Protein AF-A0A979G571-F1 (afdb_monomer_lite)

Structure (mmCIF, N/CA/C/O backbone):
data_AF-A0A979G571-F1
#
_entry.id   AF-A0A979G571-F1
#
loop_
_atom_site.group_PDB
_atom_site.id
_atom_site.type_symbol
_atom_site.label_atom_id
_atom_site.label_alt_id
_atom_site.label_comp_id
_atom_site.label_asym_id
_atom_site.label_entity_id
_atom_site.label_seq_id
_atom_site.pdbx_PDB_ins_code
_atom_site.Cartn_x
_atom_site.Cartn_y
_atom_site.Cartn_z
_atom_site.occupancy
_atom_site.B_iso_or_equiv
_atom_site.auth_seq_id
_atom_site.auth_comp_id
_atom_site.auth_asym_id
_atom_site.auth_atom_id
_atom_site.pdbx_PDB_model_num
ATOM 1 N N . MET A 1 1 ? 7.092 -20.304 -11.290 1.00 67.19 1 MET A N 1
ATOM 2 C CA . MET A 1 1 ? 7.159 -20.001 -9.845 1.00 67.19 1 MET A CA 1
ATOM 3 C C . MET A 1 1 ? 5.821 -19.434 -9.399 1.00 67.19 1 MET A C 1
ATOM 5 O O . MET A 1 1 ? 5.204 -18.744 -10.210 1.00 67.19 1 MET A O 1
ATOM 9 N N . PRO A 1 2 ? 5.340 -19.750 -8.185 1.00 71.25 2 PRO A N 1
ATOM 10 C CA . PRO A 1 2 ? 4.187 -19.061 -7.612 1.00 71.25 2 PRO A CA 1
ATOM 11 C C . PRO A 1 2 ? 4.487 -17.561 -7.530 1.00 71.25 2 PRO A C 1
ATOM 13 O O . PRO A 1 2 ? 5.594 -17.179 -7.161 1.00 71.25 2 PRO A O 1
ATOM 16 N N . LYS A 1 3 ? 3.523 -16.725 -7.924 1.00 81.25 3 LYS A N 1
ATOM 17 C CA . LYS A 1 3 ? 3.627 -15.272 -7.773 1.00 81.25 3 LYS A CA 1
ATOM 18 C C . LYS A 1 3 ? 3.114 -14.885 -6.396 1.00 81.25 3 LYS A C 1
ATOM 20 O O . LYS A 1 3 ? 2.040 -15.340 -6.003 1.00 81.25 3 LYS A O 1
ATOM 25 N N . PHE A 1 4 ? 3.859 -14.043 -5.694 1.00 87.50 4 PHE A N 1
ATOM 26 C CA . PHE A 1 4 ? 3.462 -13.519 -4.394 1.00 87.50 4 PHE A CA 1
ATOM 27 C C . PHE A 1 4 ? 3.249 -12.018 -4.502 1.00 87.50 4 PHE A C 1
ATOM 29 O O . PHE A 1 4 ? 4.054 -11.308 -5.098 1.00 87.50 4 PHE A O 1
ATOM 36 N N . ILE A 1 5 ? 2.167 -11.536 -3.902 1.00 89.31 5 ILE A N 1
ATOM 37 C CA . ILE A 1 5 ? 1.906 -10.108 -3.757 1.00 89.31 5 ILE A CA 1
ATOM 38 C C . ILE A 1 5 ? 1.777 -9.777 -2.280 1.00 89.31 5 ILE A C 1
ATOM 40 O O . ILE A 1 5 ? 1.213 -10.554 -1.506 1.00 89.31 5 ILE A O 1
ATOM 44 N N . TRP A 1 6 ? 2.281 -8.616 -1.893 1.00 90.50 6 TRP A N 1
ATOM 45 C CA . TRP A 1 6 ? 1.977 -8.025 -0.599 1.00 90.50 6 TRP A CA 1
ATOM 46 C C . TRP A 1 6 ? 0.977 -6.905 -0.790 1.00 90.50 6 TRP A C 1
ATOM 48 O O . TRP A 1 6 ? 1.144 -6.050 -1.656 1.00 90.50 6 TRP A O 1
ATOM 58 N N . VAL A 1 7 ? -0.062 -6.920 0.035 1.00 92.00 7 VAL A N 1
ATOM 59 C CA . VAL A 1 7 ? -1.090 -5.886 0.061 1.00 92.00 7 VAL A CA 1
ATOM 60 C C . VAL A 1 7 ? -1.048 -5.240 1.438 1.00 92.00 7 VAL A C 1
ATOM 62 O O . VAL A 1 7 ? -1.227 -5.920 2.446 1.00 92.00 7 VAL A O 1
ATOM 65 N N . GLY A 1 8 ? -0.758 -3.943 1.475 1.00 92.88 8 GLY A N 1
ATOM 66 C CA . GLY A 1 8 ? -0.719 -3.136 2.688 1.00 92.88 8 GLY A CA 1
ATOM 67 C C . GLY A 1 8 ? -1.802 -2.069 2.656 1.00 92.88 8 GLY A C 1
ATOM 68 O O . GLY A 1 8 ? -1.863 -1.275 1.723 1.00 92.88 8 GLY A O 1
ATOM 69 N N . GLU A 1 9 ? -2.643 -2.026 3.681 1.00 94.00 9 GLU A N 1
ATOM 70 C CA . GLU A 1 9 ? -3.668 -0.994 3.850 1.00 94.00 9 GLU A CA 1
ATOM 71 C C . GLU A 1 9 ? -3.168 0.060 4.849 1.00 94.00 9 GLU A C 1
ATOM 73 O O . GLU A 1 9 ? -2.583 -0.272 5.881 1.00 94.00 9 GLU A O 1
ATOM 78 N N . ILE A 1 10 ? -3.379 1.342 4.546 1.00 93.06 10 ILE A N 1
ATOM 79 C CA . ILE A 1 10 ? -2.939 2.474 5.370 1.00 93.06 10 ILE A CA 1
ATOM 80 C C . ILE A 1 10 ? -4.144 3.132 6.023 1.00 93.06 10 ILE A C 1
ATOM 82 O O . ILE A 1 10 ? -5.126 3.468 5.361 1.00 93.06 10 ILE A O 1
ATOM 86 N N . SER A 1 11 ? -4.031 3.370 7.326 1.00 93.38 11 SER A N 1
ATOM 87 C CA . SER A 1 11 ? -5.047 4.039 8.126 1.00 93.38 11 SER A CA 1
ATOM 88 C C . SER A 1 11 ? -4.421 4.961 9.165 1.00 93.38 11 SER A C 1
ATOM 90 O O . SER A 1 11 ? -3.342 4.691 9.690 1.00 93.38 11 SER A O 1
ATOM 92 N N . ASP A 1 12 ? -5.176 5.984 9.557 1.00 92.88 12 ASP A N 1
ATOM 93 C CA . ASP A 1 12 ? -4.916 6.765 10.761 1.00 92.88 12 ASP A CA 1
ATOM 94 C C . ASP A 1 12 ? -5.443 6.027 11.998 1.00 92.88 12 ASP A C 1
ATOM 96 O O . ASP A 1 12 ? -6.343 5.185 11.923 1.00 92.88 12 ASP A O 1
ATOM 100 N N . LYS A 1 13 ? -4.919 6.377 13.176 1.00 93.50 13 LYS A N 1
ATOM 101 C CA . LYS A 1 13 ? -5.286 5.744 14.455 1.00 93.50 13 LYS A CA 1
ATOM 102 C C . LYS A 1 13 ? -6.784 5.845 14.784 1.00 93.50 13 LYS A C 1
ATOM 104 O O . LYS A 1 13 ? -7.322 4.958 15.447 1.00 93.50 13 LYS A O 1
ATOM 109 N N . SER A 1 14 ? -7.449 6.925 14.372 1.00 93.81 14 SER A N 1
ATOM 110 C CA . SER A 1 14 ? -8.890 7.141 14.573 1.00 93.81 14 SER A CA 1
ATOM 111 C C . SER A 1 14 ? -9.746 6.213 13.708 1.00 93.81 14 SER A C 1
ATOM 113 O O . SER A 1 14 ? -10.714 5.639 14.208 1.00 93.81 14 SER A O 1
ATOM 115 N N . ASP A 1 15 ? -9.365 6.043 12.443 1.00 93.62 15 ASP A N 1
ATOM 116 C CA . ASP A 1 15 ? -10.067 5.221 11.451 1.00 93.62 15 ASP A CA 1
ATOM 117 C C . ASP A 1 15 ? -9.805 3.722 11.658 1.00 93.62 15 ASP A C 1
ATOM 119 O O . ASP A 1 15 ? -10.707 2.900 11.491 1.00 93.62 15 ASP A O 1
ATOM 123 N N . LEU A 1 16 ? -8.618 3.362 12.159 1.00 91.19 16 LEU A N 1
ATOM 124 C CA . LEU A 1 16 ? -8.236 1.971 12.410 1.00 91.19 16 LEU A CA 1
ATOM 125 C C . LEU A 1 16 ? -9.164 1.296 13.432 1.00 91.19 16 LEU A C 1
ATOM 127 O O . LEU A 1 16 ? -9.522 0.130 13.279 1.00 91.19 16 LEU A O 1
ATOM 131 N N . LYS A 1 17 ? -9.621 2.042 14.450 1.00 91.75 17 LYS A N 1
ATOM 132 C CA . LYS A 1 17 ? -10.610 1.556 15.432 1.00 91.75 17 LYS A CA 1
ATOM 133 C C . LYS A 1 17 ? -11.954 1.199 14.793 1.00 91.75 17 LYS A C 1
ATOM 135 O O . LYS A 1 17 ? -12.674 0.360 15.325 1.00 91.75 17 LYS A O 1
ATOM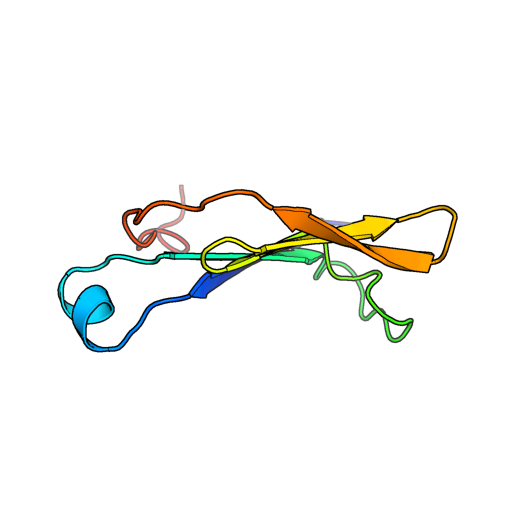 140 N N . GLN A 1 18 ? -12.278 1.830 13.668 1.00 94.19 18 GLN A N 1
ATOM 141 C CA . GLN A 1 18 ? -13.485 1.584 12.879 1.00 94.19 18 GLN A CA 1
ATOM 142 C C . GLN A 1 18 ? -13.239 0.578 11.748 1.00 94.19 18 GLN A C 1
ATOM 144 O O . GLN A 1 18 ? -14.145 0.318 10.964 1.00 94.19 18 GLN A O 1
ATOM 149 N N . LYS A 1 19 ? -12.033 -0.005 11.671 1.00 93.12 19 LYS A N 1
ATOM 150 C CA . LYS A 1 19 ? -11.587 -0.877 10.576 1.00 93.12 19 LYS A CA 1
ATOM 151 C C . LYS A 1 19 ? -11.675 -0.195 9.210 1.00 93.12 19 LYS A C 1
ATOM 153 O O . LYS A 1 19 ? -12.027 -0.835 8.225 1.00 93.12 19 LYS A O 1
ATOM 158 N N . LEU A 1 20 ? -11.359 1.094 9.154 1.00 93.75 20 LEU A N 1
ATOM 159 C CA . LEU A 1 20 ? -11.311 1.859 7.914 1.00 93.75 20 LEU A CA 1
ATOM 160 C C . LEU A 1 20 ? -9.864 2.133 7.519 1.00 93.75 20 LEU A C 1
ATOM 162 O O . LEU A 1 20 ? -9.028 2.347 8.386 1.00 93.75 20 LEU A O 1
ATOM 166 N N 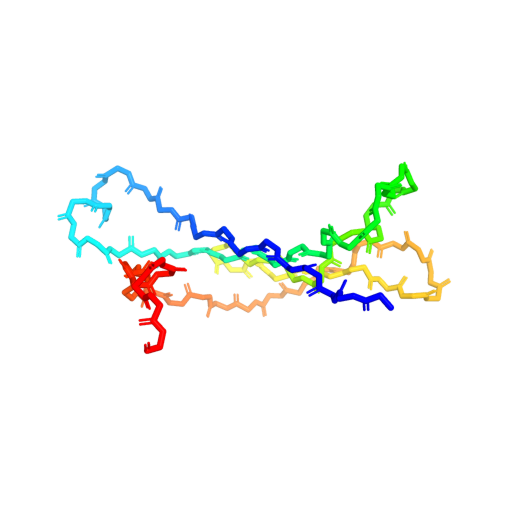. ALA A 1 21 ? -9.591 2.154 6.222 1.00 93.19 21 ALA A N 1
ATOM 167 C CA . ALA A 1 21 ? -8.330 2.567 5.624 1.00 93.19 21 ALA A CA 1
ATOM 168 C C . ALA A 1 21 ? -8.590 3.602 4.524 1.00 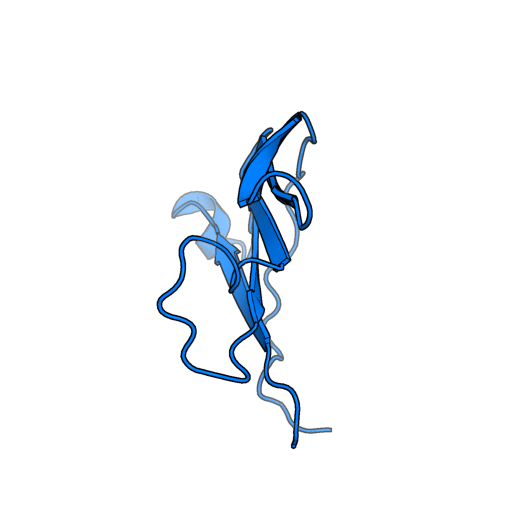93.19 21 ALA A C 1
ATOM 170 O O . ALA A 1 21 ? -9.701 3.732 4.016 1.00 93.19 21 ALA A O 1
ATOM 171 N N . HIS A 1 22 ? -7.562 4.371 4.187 1.00 92.69 22 HIS A N 1
ATOM 172 C CA . HIS A 1 22 ? -7.593 5.420 3.160 1.00 92.69 22 HIS A CA 1
ATOM 173 C C . HIS A 1 22 ? -6.304 5.438 2.321 1.00 92.69 22 HIS A C 1
ATOM 175 O O . HIS A 1 22 ? -5.949 6.432 1.682 1.00 92.69 22 HIS A O 1
ATOM 181 N N . GLY A 1 23 ? -5.575 4.326 2.343 1.00 93.38 23 GLY A N 1
ATOM 182 C CA . GLY A 1 23 ? -4.475 4.077 1.434 1.00 93.38 23 GLY A CA 1
ATOM 183 C C . GLY A 1 23 ? -4.258 2.588 1.227 1.00 93.38 23 GLY A C 1
ATOM 184 O O . GLY A 1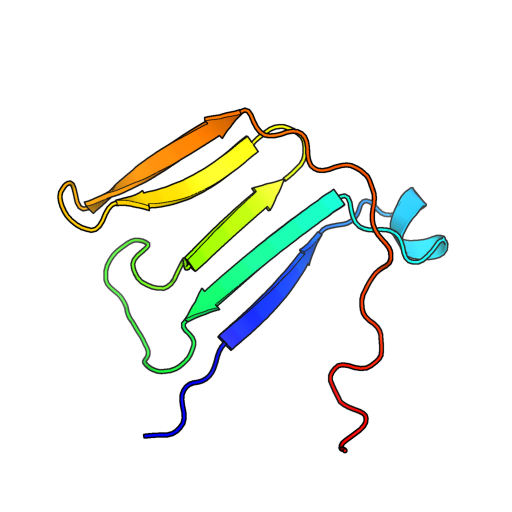 23 ? -4.625 1.776 2.072 1.00 93.38 23 GLY A O 1
ATOM 185 N N . LEU A 1 24 ? -3.675 2.245 0.089 1.00 93.56 24 LEU A N 1
ATOM 186 C CA . LEU A 1 24 ? -3.437 0.883 -0.354 1.00 93.56 24 LEU A CA 1
ATOM 187 C C . LEU A 1 24 ? -2.099 0.833 -1.088 1.00 93.56 24 LEU A C 1
ATOM 189 O O . LEU A 1 24 ? -1.840 1.642 -1.974 1.00 93.56 24 LEU A O 1
ATOM 193 N N . PHE A 1 25 ? -1.264 -0.131 -0.735 1.00 93.50 25 PHE A N 1
ATOM 194 C CA . PHE A 1 25 ? -0.029 -0.449 -1.431 1.00 93.50 25 PHE A CA 1
ATOM 195 C C . PHE A 1 25 ? -0.072 -1.903 -1.871 1.00 93.50 25 PHE A C 1
ATOM 197 O O . PHE A 1 25 ? -0.423 -2.783 -1.089 1.00 93.50 25 PHE A O 1
ATOM 204 N N . ILE A 1 26 ? 0.291 -2.147 -3.124 1.00 92.50 26 ILE A N 1
ATOM 205 C CA . ILE A 1 26 ? 0.423 -3.480 -3.697 1.00 92.50 26 ILE A CA 1
ATOM 206 C C . ILE A 1 26 ? 1.854 -3.606 -4.191 1.00 92.50 26 ILE A C 1
ATOM 208 O O . ILE A 1 26 ? 2.304 -2.800 -5.010 1.00 92.50 26 ILE A O 1
ATOM 212 N N . LEU A 1 27 ? 2.559 -4.609 -3.681 1.00 91.25 27 LEU A N 1
ATOM 213 C CA . LEU A 1 27 ? 3.939 -4.901 -4.034 1.00 91.25 27 LEU A CA 1
ATOM 214 C C . LEU A 1 27 ? 4.037 -6.293 -4.654 1.00 91.25 27 LEU A C 1
ATOM 216 O O . LEU A 1 27 ? 3.406 -7.234 -4.168 1.00 91.25 27 LEU A O 1
ATOM 220 N N . ASP A 1 28 ? 4.855 -6.427 -5.692 1.00 89.81 28 ASP A N 1
ATOM 221 C CA . ASP A 1 28 ? 5.356 -7.717 -6.146 1.00 89.81 28 ASP A CA 1
ATOM 222 C C . ASP A 1 28 ? 6.396 -8.214 -5.135 1.00 89.81 28 ASP A C 1
ATOM 224 O O . ASP A 1 28 ? 7.432 -7.583 -4.922 1.00 89.81 28 ASP A O 1
ATOM 228 N N . ALA A 1 29 ? 6.086 -9.335 -4.489 1.00 87.75 29 ALA A N 1
ATOM 229 C CA . ALA A 1 29 ? 6.938 -10.000 -3.509 1.00 87.75 29 ALA A CA 1
ATOM 230 C C . ALA A 1 29 ? 7.460 -11.348 -4.038 1.00 87.75 29 ALA A C 1
ATOM 232 O O . ALA A 1 29 ? 7.907 -12.188 -3.258 1.00 87.75 29 ALA A O 1
ATOM 233 N N . THR A 1 30 ? 7.367 -11.584 -5.352 1.00 84.69 30 THR A N 1
ATOM 234 C CA . THR A 1 30 ? 7.773 -12.847 -5.984 1.00 84.69 30 THR A CA 1
ATOM 235 C C . THR A 1 30 ? 9.287 -13.038 -5.942 1.00 84.69 30 THR A C 1
ATOM 237 O O . THR A 1 30 ? 9.757 -14.147 -5.698 1.00 84.69 30 THR A O 1
ATOM 240 N N . GLU A 1 31 ? 10.051 -11.965 -6.148 1.00 80.44 31 GLU A N 1
ATOM 241 C CA . GLU A 1 31 ? 11.513 -11.988 -6.145 1.00 80.44 31 GLU A CA 1
ATOM 242 C C . GLU A 1 31 ? 12.068 -10.776 -5.382 1.00 80.44 31 GLU A C 1
ATOM 244 O O . GLU A 1 31 ? 11.496 -9.684 -5.460 1.00 80.44 31 GLU A O 1
ATOM 249 N N . PRO A 1 32 ? 13.188 -10.929 -4.653 1.00 71.12 32 PRO A N 1
ATOM 250 C CA . PRO A 1 32 ? 13.870 -9.803 -4.032 1.00 71.12 32 PRO A CA 1
ATOM 251 C C . PRO A 1 32 ? 14.437 -8.885 -5.122 1.00 71.12 32 PRO A C 1
ATOM 253 O O . PRO A 1 32 ? 15.500 -9.140 -5.683 1.00 71.12 32 PRO A O 1
ATOM 256 N N . ASN A 1 33 ? 13.716 -7.808 -5.432 1.00 68.69 33 ASN A N 1
ATOM 257 C CA . ASN A 1 33 ? 14.147 -6.816 -6.406 1.00 68.69 33 ASN A CA 1
ATOM 258 C C . ASN A 1 33 ? 14.767 -5.606 -5.696 1.00 68.69 33 ASN A C 1
ATOM 260 O O . ASN A 1 33 ? 14.079 -4.863 -4.998 1.00 68.69 33 ASN A O 1
ATOM 264 N N . ILE A 1 34 ? 16.079 -5.432 -5.867 1.00 68.50 34 ILE A N 1
ATOM 265 C CA . ILE A 1 34 ? 16.863 -4.341 -5.264 1.00 68.50 34 ILE A CA 1
ATOM 266 C C . ILE A 1 34 ? 16.870 -3.100 -6.185 1.00 68.50 34 ILE A C 1
ATOM 268 O O . ILE A 1 34 ? 17.282 -2.016 -5.776 1.00 68.50 34 ILE A O 1
ATOM 272 N N . GLU A 1 35 ? 16.393 -3.221 -7.430 1.00 68.62 35 GLU A N 1
ATOM 273 C CA . GLU A 1 35 ? 16.269 -2.081 -8.337 1.00 68.62 35 GLU A CA 1
ATOM 274 C C . GLU A 1 35 ? 15.092 -1.182 -7.933 1.00 68.62 35 GLU A C 1
ATOM 276 O O . GLU A 1 35 ? 13.998 -1.645 -7.598 1.00 68.62 35 GLU A O 1
ATOM 281 N N . SER A 1 36 ? 15.321 0.133 -7.987 1.00 68.19 36 SER A N 1
ATOM 282 C CA . SER A 1 36 ? 14.389 1.148 -7.492 1.00 68.19 36 SER A CA 1
ATOM 283 C C . SER A 1 36 ? 12.968 0.972 -8.049 1.00 68.19 36 SER A C 1
ATOM 285 O O . SER A 1 36 ? 12.765 0.928 -9.260 1.00 68.19 36 SER A O 1
ATOM 287 N N . TYR A 1 37 ? 11.983 0.903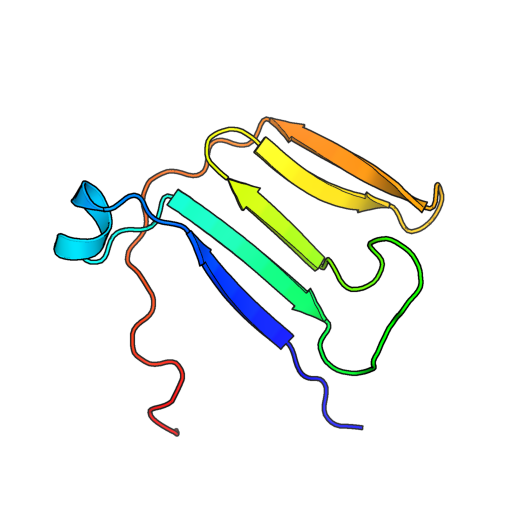 -7.148 1.00 70.06 37 TYR A N 1
ATOM 288 C CA . TYR A 1 37 ? 10.531 0.931 -7.398 1.00 70.06 37 TYR A CA 1
ATOM 289 C C . TYR A 1 37 ? 9.912 -0.187 -8.248 1.00 70.06 37 TYR A C 1
ATOM 291 O O . TYR A 1 37 ? 8.689 -0.238 -8.325 1.00 70.06 37 TYR A O 1
ATOM 299 N N . LYS A 1 38 ? 10.681 -1.121 -8.821 1.00 77.56 38 LYS A N 1
ATOM 300 C CA . LYS A 1 38 ? 10.117 -2.218 -9.635 1.00 77.56 38 LYS A CA 1
ATOM 301 C C . LYS A 1 38 ? 9.169 -3.136 -8.867 1.00 77.56 38 LYS A C 1
ATOM 303 O O . LYS A 1 38 ? 8.263 -3.705 -9.464 1.00 77.56 38 LYS A O 1
ATOM 308 N N . ALA A 1 39 ? 9.381 -3.277 -7.561 1.00 85.56 39 ALA A N 1
ATOM 309 C CA . ALA A 1 39 ? 8.494 -4.059 -6.709 1.00 85.56 39 ALA A CA 1
ATOM 310 C C . ALA A 1 39 ? 7.137 -3.373 -6.482 1.00 85.56 39 ALA A C 1
ATOM 312 O O . ALA A 1 39 ? 6.187 -4.036 -6.091 1.00 85.56 39 ALA A O 1
ATOM 313 N N . LEU A 1 40 ? 7.006 -2.061 -6.701 1.00 88.75 40 LEU A N 1
ATOM 314 C CA . LEU A 1 40 ? 5.736 -1.365 -6.517 1.00 88.75 40 LEU A CA 1
ATOM 315 C C . LEU A 1 40 ? 4.805 -1.656 -7.698 1.00 88.75 40 LEU A C 1
ATOM 317 O O . LEU A 1 40 ? 5.116 -1.312 -8.826 1.00 88.75 40 LEU A O 1
ATOM 321 N N . ILE A 1 41 ? 3.636 -2.239 -7.450 1.00 90.06 41 ILE A N 1
ATOM 322 C CA . ILE A 1 41 ? 2.584 -2.388 -8.470 1.00 90.06 41 ILE A CA 1
ATOM 323 C C . ILE A 1 41 ? 1.636 -1.188 -8.400 1.00 90.06 41 ILE A C 1
ATOM 325 O O . ILE A 1 41 ? 1.256 -0.616 -9.419 1.00 90.06 41 ILE A O 1
ATOM 329 N N . PHE A 1 42 ? 1.261 -0.803 -7.181 1.00 91.25 42 PHE A N 1
ATOM 330 C CA . PHE A 1 42 ? 0.318 0.274 -6.910 1.00 91.25 42 PHE A CA 1
ATOM 331 C C . PHE A 1 42 ? 0.635 0.911 -5.559 1.00 91.25 42 PHE A C 1
ATOM 333 O O . PHE A 1 42 ? 0.850 0.199 -4.579 1.00 91.25 42 PHE A O 1
ATOM 340 N N . GLY A 1 43 ? 0.611 2.238 -5.486 1.00 93.62 43 GLY A N 1
ATOM 341 C CA . GLY A 1 43 ? 0.628 2.986 -4.235 1.00 93.62 43 GLY A CA 1
ATOM 342 C C . GLY A 1 43 ? -0.453 4.052 -4.251 1.00 93.62 43 GLY A C 1
ATOM 343 O O . GLY A 1 43 ? -0.535 4.854 -5.173 1.00 93.62 43 GLY A O 1
ATOM 344 N N . GLY A 1 44 ? -1.293 4.069 -3.232 1.00 94.12 44 GLY A N 1
ATOM 345 C CA . GLY A 1 44 ? -2.389 5.012 -3.118 1.00 94.12 44 GLY A CA 1
ATOM 346 C C . GLY A 1 44 ? -2.516 5.500 -1.690 1.00 94.12 44 GLY A C 1
ATOM 347 O O . GLY A 1 44 ? -2.603 4.691 -0.770 1.00 94.12 44 GLY A O 1
ATOM 348 N N . TYR A 1 45 ? -2.523 6.811 -1.484 1.00 90.69 45 TYR A N 1
ATOM 349 C CA . TYR A 1 45 ? -2.729 7.407 -0.169 1.00 90.69 45 TYR A CA 1
ATOM 350 C C . TYR A 1 45 ? -3.335 8.801 -0.308 1.00 90.69 45 TYR A C 1
ATOM 352 O O . TYR A 1 45 ? -2.741 9.686 -0.928 1.00 90.69 45 TYR A O 1
ATOM 360 N N . LYS A 1 46 ? -4.506 9.005 0.309 1.00 84.06 46 LYS A N 1
ATOM 361 C CA . LYS A 1 46 ? -5.288 10.247 0.205 1.00 84.06 46 LYS A CA 1
ATOM 362 C C . LYS A 1 46 ? -5.612 10.586 -1.256 1.00 84.06 46 LYS A C 1
ATOM 364 O O . LYS A 1 46 ? -6.373 9.866 -1.891 1.00 84.06 46 LYS A O 1
ATOM 369 N N . GLU A 1 47 ? -5.055 11.676 -1.774 1.00 88.50 47 GLU A N 1
ATOM 370 C CA . GLU A 1 47 ? -5.273 12.146 -3.146 1.00 88.50 47 GLU A CA 1
ATOM 371 C C . GLU A 1 47 ? -4.162 11.709 -4.101 1.00 88.50 47 GLU A C 1
ATOM 373 O O . GLU A 1 47 ? -4.230 12.004 -5.288 1.00 88.50 47 GLU A O 1
ATOM 378 N N . LEU A 1 48 ? -3.141 11.009 -3.600 1.00 90.56 48 LEU A N 1
ATOM 379 C CA . LEU A 1 48 ? -2.001 10.581 -4.391 1.00 90.56 48 LEU A CA 1
ATOM 380 C C . LEU A 1 48 ? -2.162 9.124 -4.820 1.00 90.56 48 LEU A C 1
ATOM 382 O O . LEU A 1 48 ? -2.312 8.234 -3.984 1.00 90.56 48 LEU A O 1
ATOM 386 N N . PHE A 1 49 ? -2.022 8.890 -6.118 1.00 91.62 49 PHE A N 1
ATOM 387 C CA . PHE A 1 49 ? -1.840 7.576 -6.722 1.00 91.62 49 PHE A CA 1
ATOM 388 C C . PHE A 1 49 ? -0.484 7.532 -7.429 1.00 91.62 49 PHE A C 1
ATOM 390 O O . PHE A 1 49 ? -0.118 8.472 -8.134 1.00 91.62 49 PHE A O 1
ATOM 397 N N . CYS A 1 50 ? 0.270 6.452 -7.252 1.00 92.19 50 CYS A N 1
ATOM 398 C CA . CYS A 1 50 ? 1.549 6.245 -7.902 1.00 92.19 50 CYS A CA 1
ATOM 399 C C . CYS A 1 50 ? 1.788 4.799 -8.345 1.00 92.19 50 CYS A C 1
ATOM 401 O O . CYS A 1 50 ? 1.269 3.842 -7.769 1.00 92.19 50 CYS A O 1
ATOM 403 N N . TYR A 1 51 ? 2.596 4.659 -9.392 1.00 91.25 51 TYR A N 1
ATOM 404 C CA . TYR A 1 51 ? 3.051 3.386 -9.948 1.00 91.25 51 TYR A CA 1
ATOM 405 C C . TYR A 1 51 ? 4.364 3.611 -10.712 1.00 91.25 51 TYR A C 1
ATOM 407 O O . TYR A 1 51 ? 4.610 4.727 -11.182 1.00 91.25 51 TYR A O 1
ATOM 415 N N . PRO A 1 52 ? 5.240 2.602 -10.827 1.00 89.19 52 PRO A N 1
ATOM 416 C CA . PRO A 1 52 ? 6.438 2.726 -11.642 1.00 89.19 52 PRO A CA 1
ATOM 417 C C . PRO A 1 52 ? 6.070 2.679 -13.125 1.00 89.19 52 PRO A C 1
ATOM 419 O O . PRO A 1 52 ? 5.342 1.791 -13.572 1.00 89.19 52 PRO A O 1
ATOM 422 N N . ASP A 1 53 ? 6.610 3.603 -13.909 1.00 85.88 53 ASP A N 1
ATOM 423 C CA . ASP A 1 53 ? 6.561 3.486 -15.358 1.00 85.88 53 ASP A CA 1
ATOM 424 C C . ASP A 1 53 ? 7.680 2.565 -15.859 1.00 85.88 53 ASP A C 1
ATOM 426 O O . ASP A 1 53 ? 8.871 2.773 -15.615 1.00 85.88 53 ASP A O 1
ATOM 430 N N . SER A 1 54 ? 7.275 1.530 -16.594 1.00 77.06 54 SER A N 1
ATOM 431 C CA . SER A 1 54 ? 8.171 0.515 -17.151 1.00 77.06 54 SER A CA 1
ATOM 432 C C . SER A 1 54 ? 9.186 1.061 -18.162 1.00 77.06 54 SER A C 1
ATOM 434 O O . SER A 1 54 ? 10.227 0.431 -18.354 1.00 77.06 54 SER A O 1
ATOM 436 N N . GLN A 1 55 ? 8.907 2.208 -18.797 1.00 81.38 55 GLN A N 1
ATOM 437 C CA . GLN A 1 55 ? 9.776 2.789 -19.825 1.00 81.38 55 GLN A CA 1
ATOM 438 C C . GLN A 1 55 ? 10.782 3.784 -19.237 1.00 81.38 55 GLN A C 1
ATOM 440 O O . GLN A 1 55 ? 11.985 3.632 -19.443 1.00 81.38 55 GLN A O 1
ATOM 445 N N . SER A 1 56 ? 10.307 4.770 -18.476 1.00 82.00 56 SER A N 1
ATOM 446 C CA . SER A 1 56 ? 11.146 5.815 -17.871 1.00 82.00 56 SER A CA 1
ATOM 447 C C . SER A 1 56 ? 11.889 5.362 -16.614 1.00 82.00 56 SER A C 1
ATOM 449 O O . SER A 1 56 ? 12.876 5.990 -16.240 1.00 82.00 56 SER A O 1
ATOM 451 N N . ARG A 1 57 ? 11.454 4.266 -15.969 1.00 75.75 57 ARG A N 1
ATOM 452 C CA . ARG A 1 57 ? 11.916 3.840 -14.631 1.00 75.75 57 ARG A CA 1
ATOM 453 C C . ARG A 1 57 ? 11.654 4.883 -13.540 1.00 75.75 57 ARG A C 1
ATOM 455 O O . ARG A 1 57 ? 12.268 4.829 -12.474 1.00 75.75 57 ARG A O 1
ATOM 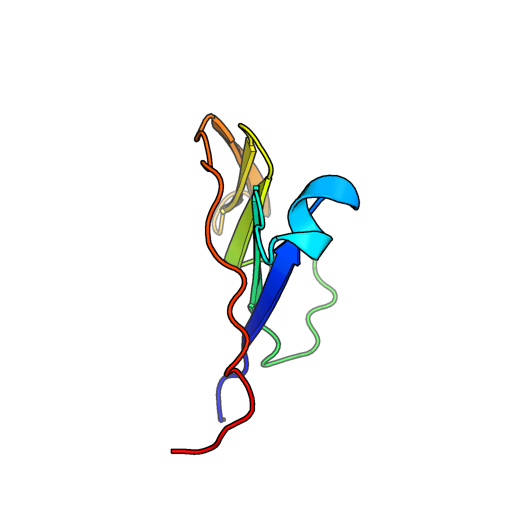462 N N . GLU A 1 58 ? 10.739 5.813 -13.787 1.00 85.44 58 GLU A N 1
ATOM 463 C CA . GLU A 1 58 ? 10.319 6.817 -12.818 1.00 85.44 58 GLU A CA 1
ATOM 464 C C . GLU A 1 58 ? 9.024 6.408 -12.116 1.00 85.44 58 GLU A C 1
ATOM 466 O O . GLU A 1 58 ? 8.247 5.576 -12.591 1.00 85.44 58 GLU A O 1
ATOM 471 N N . LEU A 1 59 ? 8.784 7.013 -10.954 1.00 88.56 59 LEU A N 1
ATOM 472 C CA . LEU A 1 59 ? 7.521 6.875 -10.246 1.00 88.56 59 LEU A CA 1
ATOM 473 C C . LEU A 1 59 ? 6.521 7.890 -10.806 1.00 88.56 59 LEU A C 1
ATOM 475 O O . LEU A 1 59 ? 6.613 9.083 -10.508 1.00 88.56 59 LEU A O 1
ATOM 479 N N . VAL A 1 60 ? 5.535 7.413 -11.560 1.00 92.25 60 VAL A N 1
ATOM 480 C CA . VAL A 1 60 ? 4.427 8.249 -12.023 1.00 92.25 60 VAL A CA 1
ATOM 481 C C . VAL A 1 60 ? 3.529 8.569 -10.839 1.00 92.25 60 VAL A C 1
ATOM 483 O O . VAL A 1 60 ? 3.235 7.699 -10.020 1.00 92.25 60 VAL A O 1
ATOM 486 N N . LYS A 1 61 ? 3.093 9.826 -10.749 1.00 93.06 61 LYS A N 1
ATOM 487 C CA . LYS A 1 61 ? 2.182 10.324 -9.718 1.00 93.06 61 LYS A CA 1
ATOM 488 C C . LYS A 1 61 ? 0.980 10.975 -10.380 1.00 93.06 61 LYS A C 1
ATOM 490 O O . LYS A 1 61 ? 1.141 11.830 -11.242 1.00 93.06 61 LYS A O 1
ATOM 495 N N . ASN A 1 62 ? -0.207 10.599 -9.937 1.00 91.62 62 ASN A N 1
ATOM 496 C CA . ASN A 1 62 ? -1.474 11.147 -10.389 1.00 91.62 62 ASN A CA 1
ATOM 497 C C . ASN A 1 62 ? -2.332 11.525 -9.187 1.00 91.62 62 ASN A C 1
ATOM 499 O O . ASN A 1 62 ? -2.159 10.988 -8.090 1.00 91.62 62 ASN A O 1
ATOM 503 N N . ASN A 1 63 ? -3.302 12.399 -9.436 1.00 90.94 63 ASN A N 1
ATOM 504 C CA . ASN A 1 63 ? -4.318 12.722 -8.453 1.00 90.94 63 ASN A CA 1
ATOM 505 C C . ASN A 1 63 ? -5.494 11.757 -8.604 1.00 90.94 63 ASN A C 1
ATOM 507 O O . ASN A 1 63 ? -6.205 11.783 -9.608 1.00 90.94 63 ASN A O 1
ATOM 511 N N . LEU A 1 64 ? -5.690 10.904 -7.605 1.00 81.69 64 LEU A N 1
ATOM 512 C CA . LEU A 1 64 ? -6.843 10.019 -7.501 1.00 81.69 64 LEU A CA 1
ATOM 513 C C . LEU A 1 64 ? -7.266 9.985 -6.037 1.00 81.69 64 LEU A C 1
ATOM 515 O O . LEU A 1 64 ? -6.507 9.543 -5.178 1.00 81.69 64 LEU A O 1
ATOM 519 N N . SER A 1 65 ? -8.477 10.463 -5.757 1.00 81.25 65 SER A N 1
ATOM 520 C CA . SER A 1 65 ? -9.016 10.451 -4.400 1.00 81.25 65 SER A CA 1
ATOM 521 C C . SER A 1 65 ? -9.404 9.026 -4.013 1.00 81.25 65 SER A C 1
ATOM 523 O O . SER A 1 65 ? -10.378 8.472 -4.528 1.00 81.25 65 SER A O 1
ATOM 525 N N . LEU A 1 66 ? -8.637 8.427 -3.105 1.00 78.75 66 LEU A N 1
ATOM 526 C CA . LEU A 1 66 ? -9.037 7.204 -2.425 1.00 78.75 66 LEU A CA 1
ATOM 527 C C . LEU A 1 66 ? -9.911 7.587 -1.235 1.00 78.75 66 LEU A C 1
ATOM 529 O O . LEU A 1 66 ? -9.434 8.075 -0.209 1.00 78.75 66 LEU A O 1
ATOM 533 N N . GLY A 1 67 ? -11.217 7.369 -1.388 1.00 86.19 67 GLY A N 1
ATOM 534 C CA . GLY A 1 67 ? -12.150 7.427 -0.271 1.00 86.19 67 GLY A CA 1
ATOM 535 C C . GLY A 1 67 ? -11.805 6.388 0.801 1.00 86.19 67 GLY A C 1
ATOM 536 O O . GLY A 1 67 ? -11.018 5.465 0.580 1.00 86.19 67 GLY A O 1
ATOM 537 N N . LYS A 1 68 ? -12.421 6.522 1.977 1.00 91.94 68 LYS A N 1
ATOM 538 C CA . LYS A 1 68 ? -12.282 5.509 3.026 1.00 91.94 68 LYS A CA 1
ATOM 539 C C . LYS A 1 68 ? -12.900 4.190 2.566 1.00 91.94 68 LYS A C 1
ATOM 541 O O . LYS A 1 68 ? -13.987 4.183 1.992 1.00 91.94 68 LYS A O 1
ATOM 546 N N . PHE A 1 69 ? -12.239 3.086 2.874 1.00 91.44 69 PHE A N 1
ATOM 547 C CA . PHE A 1 69 ? -12.719 1.736 2.604 1.00 91.44 69 PHE A CA 1
ATOM 548 C C . PHE A 1 69 ? -12.540 0.843 3.833 1.00 91.44 69 PHE A C 1
ATOM 550 O O . PHE A 1 69 ? -11.794 1.176 4.752 1.00 91.44 69 PHE A O 1
ATOM 557 N N . ASN A 1 70 ? -13.252 -0.283 3.872 1.00 93.06 70 ASN A N 1
ATOM 558 C CA . ASN A 1 70 ? -13.143 -1.236 4.973 1.00 93.06 70 ASN A CA 1
ATOM 559 C C . ASN A 1 70 ? -11.860 -2.062 4.842 1.00 93.06 70 ASN A C 1
ATOM 561 O O . ASN A 1 70 ? -11.643 -2.677 3.801 1.00 93.06 70 ASN A O 1
ATOM 565 N N . ILE A 1 71 ? -11.075 -2.119 5.918 1.00 91.38 71 ILE A N 1
ATOM 566 C CA . ILE A 1 71 ? -9.869 -2.945 6.033 1.00 91.38 71 ILE A CA 1
ATOM 567 C C . ILE A 1 71 ? -10.227 -4.411 5.820 1.00 91.38 71 ILE A C 1
ATOM 569 O O . ILE A 1 71 ? -11.144 -4.957 6.455 1.00 91.38 71 ILE A O 1
ATOM 573 N N . TYR A 1 72 ? -9.461 -5.071 4.963 1.00 85.06 72 TYR A N 1
ATOM 574 C CA . TYR A 1 72 ? -9.635 -6.479 4.680 1.00 85.06 72 TYR A CA 1
ATOM 575 C C . TYR A 1 72 ? -9.061 -7.343 5.813 1.00 85.06 72 TYR A C 1
ATOM 577 O O . TYR A 1 72 ? -7.859 -7.442 6.027 1.00 85.06 72 TYR A O 1
ATOM 585 N N . THR A 1 73 ? -9.939 -8.021 6.558 1.00 80.56 73 THR A N 1
ATOM 586 C CA . THR A 1 73 ? -9.569 -8.787 7.771 1.00 80.56 73 THR A CA 1
ATOM 587 C C . THR A 1 73 ? -9.506 -10.304 7.567 1.00 80.56 73 THR A C 1
ATOM 589 O O . THR A 1 73 ? -9.275 -11.043 8.521 1.00 80.56 73 THR A O 1
ATOM 592 N N . ARG A 1 74 ? -9.716 -10.794 6.337 1.00 76.94 74 ARG A N 1
ATOM 593 C CA . ARG A 1 74 ? -9.767 -12.232 6.005 1.00 76.94 74 ARG A CA 1
ATOM 594 C C . ARG A 1 74 ? -8.678 -12.650 5.012 1.00 76.94 74 ARG A C 1
ATOM 596 O O . ARG A 1 74 ? -8.934 -13.427 4.101 1.00 76.94 74 ARG A O 1
ATOM 603 N N . ASN A 1 75 ? -7.465 -12.129 5.160 1.00 64.56 75 ASN A N 1
ATOM 604 C CA . ASN A 1 75 ? -6.329 -12.481 4.298 1.00 64.56 75 ASN A CA 1
ATOM 605 C C . ASN A 1 75 ? -5.682 -13.843 4.626 1.00 64.56 75 ASN A C 1
ATOM 607 O O . ASN A 1 75 ? -4.849 -14.300 3.852 1.00 64.56 75 ASN A O 1
ATOM 611 N N . LEU A 1 76 ? -6.058 -14.489 5.739 1.00 57.12 76 LEU A N 1
ATOM 612 C CA . LEU A 1 76 ? -5.486 -15.769 6.196 1.00 57.12 76 LEU A CA 1
ATOM 613 C C . LEU A 1 76 ? -6.524 -16.856 6.511 1.00 57.12 76 LEU A C 1
ATOM 615 O O . LEU A 1 76 ? -6.150 -17.973 6.863 1.00 57.12 76 LEU A O 1
ATOM 619 N N . ASN A 1 77 ? -7.819 -16.558 6.376 1.00 59.06 77 ASN A N 1
ATOM 620 C CA . ASN A 1 77 ? -8.829 -17.609 6.420 1.00 59.06 77 ASN A CA 1
ATOM 621 C C . ASN A 1 77 ? -8.784 -18.295 5.058 1.00 59.06 77 ASN A C 1
ATOM 623 O O . ASN A 1 77 ? -9.329 -17.768 4.089 1.00 59.06 77 ASN A O 1
ATOM 627 N N . GLY A 1 78 ? -8.032 -19.397 4.994 1.00 55.66 78 GLY A N 1
ATOM 628 C CA . GLY A 1 78 ? -7.939 -20.252 3.818 1.00 55.66 78 GLY A CA 1
ATOM 629 C C . GLY A 1 78 ? -9.325 -20.587 3.270 1.00 55.66 78 GLY A C 1
ATOM 630 O O . GLY A 1 78 ? -10.298 -20.608 4.025 1.00 55.66 78 GLY A O 1
ATOM 631 N N . PHE A 1 79 ? -9.372 -20.769 1.950 1.00 47.28 79 PHE A N 1
ATOM 632 C CA . PHE A 1 79 ? -10.537 -21.224 1.192 1.00 47.28 79 PHE A CA 1
ATOM 633 C C . PHE A 1 79 ? -11.360 -22.292 1.920 1.00 47.28 79 PHE A C 1
ATOM 635 O O . PHE A 1 79 ? -10.741 -23.215 2.498 1.00 47.28 79 PHE A O 1
#

Organism: Chitinophaga pinensis (strain ATCC 43595 / DSM 2588 / LMG 13176 / NBRC 15968 / NCIMB 11800 / UQM 2034) (NCBI:txid485918)

Radius of gyration: 14.27 Å; chains: 1; bounding box: 30×34×35 Å

pLDDT: mean 84.85, std 10.61, range [47.28, 94.19]

Sequence (79 aa):
MPKFIWVGEISDKSDLKQKLAHGLFILDATEPNIESYKALIFGGYKELFCYPDSQSRELVKNNLSLGKFNIYTRNLNGF

Foldseek 3Di:
DDWDKDKDFADDPVCVVVQKGFWIWIFGPRDPDPQPQPRTDWTGHAQWIWHQDPPPRDIDIDGDGRDIDGHDPCPPVDD

Secondary structure (DSSP, 8-state):
----EEEEEE--HHHHTTTEESEEEEEE-SS---STTTTEEEEEETTEEEEE-TTT-SEEEEE-----EE----SSS--